Protein AF-A0A834Z0Z0-F1 (afdb_monomer_lite)

Sequence (94 aa):
MMDDNYKTLYFPFEPVEGKDNTGPFEFETSRSMDLNADFTYIRSMSSYQTTREKGVELLREDVVKDFEDAWGEDGNSQKVVRFPTYLRIGKVGN

Secondary structure (DSSP, 8-state):
-TTTTTTT-----BPPTT-SS--PEEEEEEEEE-HHHHHHHHHHSHHHHHHHHTT--SS-HHHHHHHHHHHHTTS-S-EEEEEEEEE---BPP-

Organism: Tetracentron sinense (NCBI:txid13715)

pLDDT: mean 94.41, std 6.44, range [58.0, 98.0]

Radius of gyration: 18.64 Å; chains: 1; bounding box: 44×24×54 Å

Foldseek 3Di:
DVVVLCPPPDDPFAADPPDPFQDQDKDKDKDKDFPVRVVVVVCPDPVQVVCVVVVDHPCDPVNVVVSVCVCCVVVDRIDIGMDIHTGGDHHHDD

Structure (mmCIF, N/CA/C/O backbone):
data_AF-A0A834Z0Z0-F1
#
_entry.id   AF-A0A834Z0Z0-F1
#
loop_
_atom_site.group_PDB
_atom_site.id
_atom_site.type_symbol
_atom_site.label_atom_id
_atom_site.label_alt_id
_atom_site.label_comp_id
_atom_site.label_asym_id
_atom_site.label_entity_id
_atom_site.label_seq_id
_atom_site.pdbx_PDB_ins_code
_atom_site.Cartn_x
_atom_site.Cartn_y
_atom_site.Cartn_z
_atom_site.occupancy
_atom_site.B_iso_or_equiv
_atom_site.auth_seq_id
_atom_site.auth_comp_id
_atom_site.auth_asym_id
_atom_site.auth_atom_id
_atom_site.pdbx_PDB_model_num
ATOM 1 N N . MET A 1 1 ? -2.367 -9.930 -10.077 1.00 58.00 1 MET A N 1
ATOM 2 C CA . MET A 1 1 ? -1.524 -9.082 -10.967 1.00 58.00 1 MET A CA 1
ATOM 3 C C . MET A 1 1 ? -0.864 -7.950 -10.184 1.00 58.00 1 MET A C 1
ATOM 5 O O . MET A 1 1 ? 0.356 -7.861 -10.237 1.00 58.00 1 MET A O 1
ATOM 9 N N . MET A 1 2 ? -1.625 -7.143 -9.427 1.00 64.00 2 MET A N 1
ATOM 10 C CA . MET A 1 2 ? -1.047 -6.245 -8.409 1.00 64.00 2 MET A CA 1
ATOM 11 C C . MET A 1 2 ? -0.602 -7.002 -7.153 1.00 64.00 2 MET A C 1
ATOM 13 O O . MET A 1 2 ? 0.465 -6.710 -6.637 1.00 64.00 2 MET A O 1
ATOM 17 N N . ASP A 1 3 ? -1.355 -8.023 -6.732 1.00 78.31 3 ASP A N 1
ATOM 18 C CA . ASP A 1 3 ? -1.088 -8.754 -5.476 1.00 78.31 3 ASP A CA 1
ATOM 19 C C . ASP A 1 3 ? 0.250 -9.510 -5.482 1.00 78.31 3 ASP A C 1
ATOM 21 O O . ASP A 1 3 ? 0.903 -9.654 -4.454 1.00 78.31 3 ASP A O 1
ATOM 25 N N . ASP A 1 4 ? 0.702 -9.925 -6.669 1.00 89.00 4 ASP A N 1
ATOM 26 C CA . ASP A 1 4 ? 2.006 -10.565 -6.867 1.00 89.00 4 ASP A CA 1
ATOM 27 C C . ASP A 1 4 ? 3.116 -9.550 -7.178 1.00 89.00 4 ASP A C 1
ATOM 29 O O . ASP A 1 4 ? 4.204 -9.938 -7.608 1.00 89.00 4 ASP A O 1
ATOM 33 N N . ASN A 1 5 ? 2.860 -8.246 -7.032 1.00 91.62 5 ASN A N 1
ATOM 34 C CA . ASN A 1 5 ? 3.836 -7.182 -7.269 1.00 91.62 5 ASN A CA 1
ATOM 35 C C . ASN A 1 5 ? 4.476 -7.248 -8.670 1.00 91.62 5 ASN A C 1
ATOM 37 O O . ASN A 1 5 ? 5.677 -7.037 -8.828 1.00 91.62 5 ASN A O 1
ATOM 41 N N . TYR A 1 6 ? 3.684 -7.595 -9.694 1.00 93.62 6 TYR A N 1
ATOM 42 C CA . TYR A 1 6 ? 4.114 -7.806 -11.088 1.00 93.62 6 TYR A CA 1
ATOM 43 C C . TYR A 1 6 ? 5.114 -8.952 -11.334 1.00 93.62 6 TYR A C 1
ATOM 45 O O . TYR A 1 6 ? 5.597 -9.094 -12.462 1.00 93.62 6 TYR A O 1
ATOM 53 N N . LYS A 1 7 ? 5.405 -9.799 -10.336 1.00 91.44 7 LYS A N 1
ATOM 54 C CA . LYS A 1 7 ? 6.373 -10.911 -10.453 1.00 91.44 7 LYS A CA 1
ATOM 55 C C . LYS A 1 7 ? 5.977 -11.940 -11.513 1.00 91.44 7 LYS A C 1
ATOM 57 O O . LYS A 1 7 ? 6.838 -12.493 -12.187 1.00 91.44 7 LYS A O 1
ATOM 62 N N . THR A 1 8 ? 4.679 -12.183 -11.666 1.00 92.31 8 THR A N 1
ATOM 63 C CA . THR A 1 8 ? 4.115 -13.198 -12.571 1.00 92.31 8 THR A CA 1
ATOM 64 C C . THR A 1 8 ? 3.697 -12.635 -13.934 1.00 92.31 8 THR A C 1
ATOM 66 O O . THR A 1 8 ? 3.248 -13.381 -14.800 1.00 92.31 8 THR A O 1
ATOM 69 N N . LEU A 1 9 ? 3.848 -11.324 -14.156 1.00 91.88 9 LEU A N 1
ATOM 70 C CA . LEU A 1 9 ? 3.463 -10.677 -15.409 1.00 91.88 9 LEU A CA 1
ATOM 71 C C . LEU A 1 9 ? 4.404 -11.110 -16.548 1.00 91.88 9 LEU A C 1
ATOM 73 O O . LEU A 1 9 ? 5.624 -11.014 -16.417 1.00 91.88 9 LEU A O 1
ATOM 77 N N . TYR A 1 10 ? 3.874 -11.528 -17.698 1.00 93.06 10 TYR A N 1
ATOM 78 C CA . TYR A 1 10 ? 4.701 -11.653 -18.902 1.00 93.06 10 TYR A CA 1
ATOM 79 C C . TYR A 1 10 ? 5.070 -10.256 -19.417 1.00 93.06 10 TYR A C 1
ATOM 81 O O . TYR A 1 10 ? 4.196 -9.410 -19.594 1.00 93.06 10 TYR A O 1
ATOM 89 N N . PHE A 1 11 ? 6.361 -9.997 -19.625 1.00 94.38 11 PHE A N 1
ATOM 90 C CA . PHE A 1 11 ? 6.865 -8.652 -19.912 1.00 94.38 11 PHE A CA 1
ATOM 91 C C . PHE A 1 11 ? 8.009 -8.720 -20.932 1.00 94.38 11 PHE A C 1
ATOM 93 O O . PHE A 1 11 ? 9.169 -8.887 -20.548 1.00 94.38 11 PHE A O 1
ATOM 100 N N . PRO A 1 12 ? 7.682 -8.651 -22.234 1.00 95.06 12 PRO A N 1
ATOM 101 C CA . PRO A 1 12 ? 8.614 -8.896 -23.334 1.00 95.06 12 PRO A CA 1
ATOM 102 C C . PRO A 1 12 ? 9.413 -7.637 -23.701 1.00 95.06 12 PRO A C 1
ATOM 104 O O . PRO A 1 12 ? 9.473 -7.242 -24.860 1.00 95.06 12 PRO A O 1
ATOM 107 N N . PHE A 1 13 ? 9.995 -6.980 -22.702 1.00 96.44 13 PHE A N 1
ATOM 108 C CA . PHE A 1 13 ? 10.821 -5.790 -22.887 1.00 96.44 13 PHE A CA 1
ATOM 109 C C . PHE A 1 13 ? 12.246 -6.073 -22.425 1.00 96.44 13 PHE A C 1
ATOM 111 O O . PHE A 1 13 ? 12.467 -6.887 -21.525 1.00 96.44 13 PHE A O 1
ATOM 118 N N . GLU A 1 14 ? 13.211 -5.388 -23.026 1.00 96.75 14 GLU A N 1
ATOM 119 C CA . GLU A 1 14 ? 14.610 -5.492 -22.617 1.00 96.75 14 GLU A CA 1
ATOM 120 C C . GLU A 1 14 ? 14.863 -4.681 -21.334 1.00 96.75 14 GLU A C 1
ATOM 122 O O . GLU A 1 14 ? 14.162 -3.690 -21.086 1.00 96.75 14 GLU A O 1
ATOM 127 N N . PRO A 1 15 ? 15.873 -5.044 -20.519 1.00 96.62 15 PRO A N 1
ATOM 128 C CA . PRO A 1 15 ? 16.309 -4.214 -19.400 1.00 96.62 15 PRO A CA 1
ATOM 129 C C . PRO A 1 15 ? 16.644 -2.778 -19.833 1.00 96.62 15 PRO A C 1
ATOM 131 O O . PRO A 1 15 ? 17.166 -2.539 -20.926 1.00 96.62 15 PRO A O 1
ATOM 134 N N . VAL A 1 16 ? 16.337 -1.813 -18.963 1.00 96.06 16 VAL A N 1
ATOM 135 C CA . VAL A 1 16 ? 16.761 -0.415 -19.139 1.00 96.06 16 VAL A CA 1
ATOM 136 C C . VAL A 1 16 ? 18.268 -0.269 -18.900 1.00 96.06 16 VAL A C 1
ATOM 138 O O . VAL A 1 16 ? 18.887 -1.121 -18.263 1.00 96.06 16 VAL A O 1
ATOM 141 N N . GLU A 1 17 ? 18.867 0.819 -19.388 1.00 95.25 17 GLU A N 1
ATOM 142 C CA . GLU A 1 17 ? 20.298 1.083 -19.202 1.00 95.25 17 GLU A CA 1
ATOM 143 C C . GLU A 1 17 ? 20.701 1.047 -17.717 1.00 95.25 17 GLU A C 1
ATOM 145 O O . GLU A 1 17 ? 20.029 1.612 -16.852 1.00 95.25 17 GLU A O 1
ATOM 150 N N . GLY A 1 18 ? 21.803 0.354 -17.417 1.00 94.38 18 GLY A N 1
ATOM 151 C CA . GLY A 1 18 ? 22.307 0.192 -16.049 1.00 94.38 18 GLY A CA 1
ATOM 152 C C . GLY A 1 18 ? 21.558 -0.840 -15.197 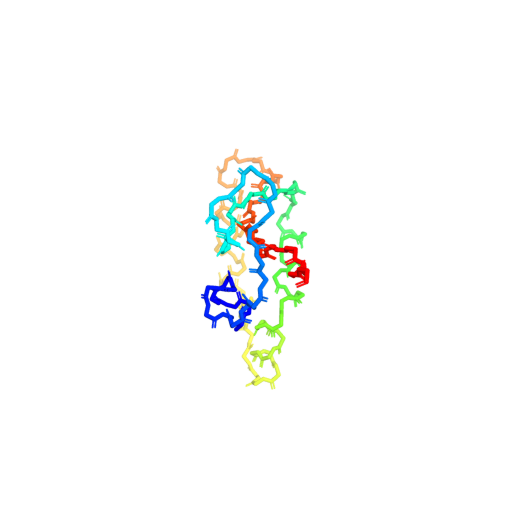1.00 94.38 18 GLY A C 1
ATOM 153 O O . GLY A 1 18 ? 21.777 -0.886 -13.984 1.00 94.38 18 GLY A O 1
ATOM 154 N N . LYS A 1 19 ? 20.677 -1.657 -15.791 1.00 95.88 19 LYS A N 1
ATOM 155 C CA . LYS A 1 19 ? 19.992 -2.770 -15.119 1.00 95.88 19 LYS A CA 1
ATOM 156 C C . LYS A 1 19 ? 20.152 -4.077 -15.889 1.00 95.88 19 LYS A C 1
ATOM 158 O O . LYS A 1 19 ? 20.084 -4.098 -17.111 1.00 95.88 19 LYS A O 1
ATOM 163 N N . ASP A 1 20 ? 20.261 -5.174 -15.144 1.00 95.19 20 ASP A N 1
ATOM 164 C CA . ASP A 1 20 ? 20.424 -6.522 -15.708 1.00 95.19 20 ASP A CA 1
ATOM 165 C C . ASP A 1 20 ? 19.086 -7.258 -15.914 1.00 95.19 20 ASP A C 1
ATOM 167 O O . ASP A 1 20 ? 19.033 -8.324 -16.520 1.00 95.19 20 ASP A O 1
ATOM 171 N N . ASN A 1 21 ? 17.983 -6.716 -15.387 1.00 95.44 21 ASN A N 1
ATOM 172 C CA . ASN A 1 21 ? 16.638 -7.284 -15.495 1.00 95.44 21 ASN A CA 1
ATOM 173 C C . ASN A 1 21 ? 15.571 -6.176 -15.580 1.00 95.44 21 ASN A C 1
ATOM 175 O O . ASN A 1 21 ? 15.880 -4.989 -15.496 1.00 95.44 21 ASN A O 1
ATOM 179 N N . THR A 1 22 ? 14.307 -6.563 -15.757 1.00 96.81 22 THR A N 1
ATOM 180 C CA . THR A 1 22 ? 13.160 -5.639 -15.855 1.00 96.81 22 THR A CA 1
ATOM 181 C C . THR A 1 22 ? 12.383 -5.485 -14.544 1.00 96.81 22 THR A C 1
ATOM 183 O O . THR A 1 22 ? 11.241 -5.019 -14.534 1.00 96.81 22 THR A O 1
ATOM 186 N N . GLY A 1 23 ? 12.981 -5.895 -13.426 1.00 95.06 23 GLY A N 1
ATOM 187 C CA . GLY A 1 23 ? 12.321 -5.951 -12.131 1.00 95.06 23 GLY A CA 1
ATOM 188 C C . GLY A 1 23 ? 11.367 -7.150 -11.984 1.00 95.06 23 GLY A C 1
ATOM 189 O O . GLY A 1 23 ? 11.487 -8.137 -12.717 1.00 95.06 23 GLY A O 1
ATOM 190 N N . PRO A 1 24 ? 10.399 -7.076 -11.052 1.00 95.75 24 PRO A N 1
ATOM 191 C CA . PRO A 1 24 ? 10.001 -5.874 -10.320 1.00 95.75 24 PRO A CA 1
ATOM 192 C C . PRO A 1 24 ? 11.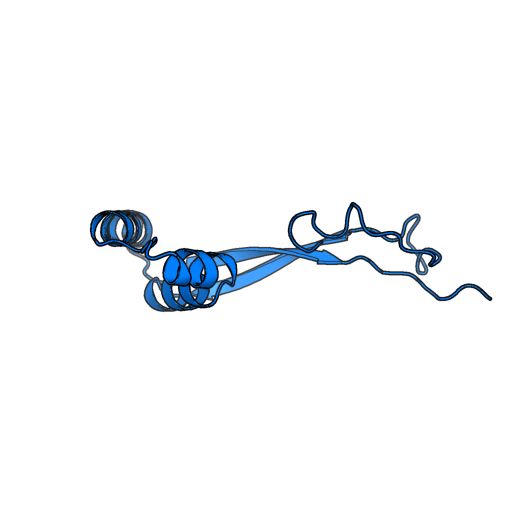079 -5.377 -9.347 1.00 95.75 24 PRO A C 1
ATOM 194 O O . PRO A 1 24 ? 11.623 -6.145 -8.560 1.00 95.75 24 PRO A O 1
ATOM 197 N N . PHE A 1 25 ? 11.377 -4.083 -9.408 1.00 95.62 25 PHE A N 1
ATOM 198 C CA . PHE A 1 25 ? 12.246 -3.390 -8.462 1.00 95.62 25 PHE A CA 1
ATOM 199 C C . PHE A 1 25 ? 11.419 -2.873 -7.292 1.00 95.62 25 PHE A C 1
ATOM 201 O O . PHE A 1 25 ? 10.360 -2.283 -7.508 1.00 95.62 25 PHE A O 1
ATOM 208 N N . GLU A 1 26 ? 11.903 -3.090 -6.075 1.00 95.56 26 GLU A N 1
ATOM 209 C CA . GLU A 1 26 ? 11.243 -2.650 -4.850 1.00 95.56 26 GLU A CA 1
ATOM 210 C C . GLU A 1 26 ? 11.733 -1.264 -4.426 1.00 95.56 26 GLU A C 1
ATOM 212 O O . GLU A 1 26 ? 12.930 -0.975 -4.413 1.00 95.56 26 GLU A O 1
ATOM 217 N N . PHE A 1 27 ? 10.775 -0.418 -4.074 1.00 96.00 27 PHE A N 1
ATOM 218 C CA . PHE A 1 27 ? 10.948 0.915 -3.524 1.00 96.00 27 PHE A CA 1
ATOM 219 C C . PHE A 1 27 ? 10.037 1.073 -2.311 1.00 96.00 27 PHE A C 1
ATOM 221 O O . PHE A 1 27 ? 9.131 0.274 -2.079 1.00 96.00 27 PHE A O 1
ATOM 228 N N . GLU A 1 28 ? 10.223 2.162 -1.581 1.00 96.81 28 GLU A N 1
ATOM 229 C CA . GLU A 1 28 ? 9.320 2.563 -0.515 1.00 96.81 28 GLU A CA 1
ATOM 230 C C . GLU A 1 28 ? 8.785 3.962 -0.810 1.00 96.81 28 GLU A C 1
ATOM 232 O O . GLU A 1 28 ? 9.544 4.883 -1.118 1.00 96.81 28 GLU A O 1
ATOM 237 N N . THR A 1 29 ? 7.471 4.130 -0.696 1.00 96.81 29 THR A N 1
ATOM 238 C CA . THR A 1 29 ? 6.861 5.450 -0.532 1.00 96.81 29 THR A CA 1
ATOM 239 C C . THR A 1 29 ? 6.301 5.558 0.876 1.00 96.81 29 THR A C 1
ATOM 241 O O . THR A 1 29 ? 5.922 4.559 1.480 1.00 96.81 29 THR A O 1
ATOM 244 N N . SER A 1 30 ? 6.258 6.761 1.434 1.00 97.25 30 SER A N 1
ATOM 245 C CA . SER A 1 30 ? 5.714 6.969 2.770 1.00 97.25 30 SER A CA 1
ATOM 246 C C . SER A 1 30 ? 4.892 8.242 2.849 1.00 97.25 30 SER A C 1
ATOM 248 O O . SER A 1 30 ? 5.038 9.155 2.032 1.00 97.25 30 SER A O 1
ATOM 250 N N . ARG A 1 31 ? 3.978 8.278 3.818 1.00 96.88 31 ARG A N 1
ATOM 251 C CA . ARG A 1 31 ? 3.118 9.429 4.102 1.00 96.88 31 ARG A CA 1
ATOM 252 C C . ARG A 1 31 ? 2.980 9.610 5.607 1.00 96.88 31 ARG A C 1
ATOM 254 O O . ARG A 1 31 ? 2.859 8.628 6.331 1.00 96.88 31 ARG A O 1
ATOM 261 N N . SER A 1 32 ? 2.965 10.862 6.059 1.00 97.50 32 SER A N 1
ATOM 262 C CA . S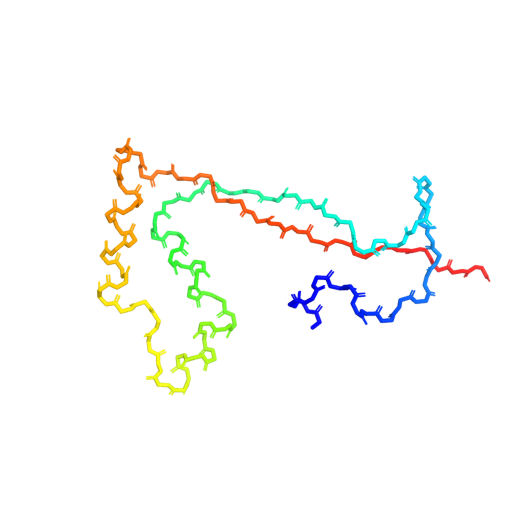ER A 1 32 ? 2.513 11.189 7.415 1.00 97.50 32 SER A CA 1
ATOM 263 C C . SER A 1 32 ? 0.990 11.143 7.442 1.00 97.50 32 SER A C 1
ATOM 265 O O . SER A 1 32 ? 0.352 11.792 6.610 1.00 97.50 32 SER A O 1
ATOM 267 N N . MET A 1 33 ? 0.421 10.370 8.358 1.00 98.00 33 MET A N 1
ATOM 268 C CA . MET A 1 33 ? -1.022 10.208 8.520 1.00 98.00 33 MET A CA 1
ATOM 269 C C . MET A 1 33 ? -1.394 10.271 10.001 1.00 98.00 33 MET A C 1
ATOM 271 O O . MET A 1 33 ? -0.631 9.810 10.849 1.00 98.00 33 MET A O 1
ATOM 275 N N . ASP A 1 34 ? -2.576 10.808 10.307 1.00 97.62 34 ASP A N 1
ATOM 276 C CA . ASP A 1 34 ? -3.281 10.433 11.534 1.00 97.62 34 ASP A CA 1
ATOM 277 C C . ASP A 1 34 ? -4.106 9.159 11.310 1.00 97.62 34 ASP A C 1
ATOM 279 O O . ASP A 1 34 ? -4.257 8.680 10.183 1.00 97.62 34 ASP A O 1
ATOM 283 N N . LEU A 1 35 ? -4.657 8.618 12.397 1.00 97.31 35 LEU A N 1
ATOM 284 C CA . LEU A 1 35 ? -5.445 7.390 12.354 1.00 97.31 35 LEU A CA 1
ATOM 285 C C . LEU A 1 35 ? -6.690 7.516 11.461 1.00 97.31 35 LEU A C 1
ATOM 287 O O . LEU A 1 35 ? -7.086 6.567 10.789 1.00 97.31 35 LEU A O 1
ATOM 291 N N . ASN A 1 36 ? -7.309 8.697 11.403 1.00 97.12 36 ASN A N 1
ATOM 292 C CA . ASN A 1 36 ? -8.484 8.901 10.563 1.00 97.12 36 ASN A CA 1
ATOM 293 C C . ASN A 1 36 ? -8.125 8.896 9.066 1.00 97.12 36 ASN A C 1
ATOM 295 O O . ASN A 1 36 ? -8.862 8.339 8.245 1.00 97.12 36 ASN A O 1
ATOM 299 N N . ALA A 1 37 ? -6.988 9.486 8.698 1.00 98.00 37 ALA A N 1
ATOM 300 C CA . ALA A 1 37 ? -6.442 9.421 7.351 1.00 98.00 37 ALA A CA 1
ATOM 301 C C . ALA A 1 37 ? -6.076 7.979 6.967 1.00 98.00 37 ALA A C 1
ATOM 303 O O . ALA A 1 37 ? -6.385 7.562 5.849 1.00 98.00 37 ALA A O 1
ATOM 304 N N . ASP A 1 38 ? -5.514 7.200 7.896 1.00 97.06 38 ASP A N 1
ATOM 305 C CA . ASP A 1 38 ? -5.213 5.781 7.678 1.00 97.06 38 ASP A CA 1
ATOM 306 C C . ASP A 1 38 ? -6.491 4.951 7.463 1.00 97.06 38 ASP A C 1
ATOM 308 O O . ASP A 1 38 ? -6.626 4.259 6.453 1.00 97.06 38 ASP A O 1
ATOM 312 N N . PHE A 1 39 ? -7.521 5.123 8.300 1.00 97.94 39 PHE A N 1
ATOM 313 C CA . PHE A 1 39 ? -8.815 4.473 8.067 1.00 97.94 39 PHE A CA 1
ATOM 314 C C . PHE A 1 39 ? -9.480 4.915 6.762 1.00 97.94 39 PHE A C 1
ATOM 316 O O . PHE A 1 39 ? -10.132 4.113 6.092 1.00 97.94 39 PHE A O 1
ATOM 323 N N . THR A 1 40 ? -9.336 6.182 6.376 1.00 98.00 40 THR A N 1
ATOM 324 C CA . THR A 1 40 ? -9.827 6.670 5.081 1.00 98.00 40 THR A CA 1
ATOM 325 C C . THR A 1 40 ? -9.120 5.950 3.933 1.00 98.00 40 THR A C 1
ATOM 327 O O . THR A 1 40 ? -9.777 5.509 2.986 1.00 98.00 40 THR A O 1
ATOM 330 N N . TYR A 1 41 ? -7.804 5.760 4.040 1.00 96.56 41 TYR A N 1
ATOM 331 C CA . TYR A 1 41 ? -7.032 4.979 3.082 1.00 96.56 41 TYR A CA 1
ATOM 332 C C . TYR A 1 41 ? -7.483 3.511 3.045 1.00 96.56 41 TYR A C 1
ATOM 334 O O . TYR A 1 41 ? -7.794 3.011 1.962 1.00 96.56 41 TYR A O 1
ATOM 342 N N . ILE A 1 42 ? -7.633 2.847 4.198 1.00 96.44 42 ILE A N 1
ATOM 343 C CA . ILE A 1 42 ? -8.105 1.454 4.286 1.00 96.44 42 ILE A CA 1
ATOM 344 C C . ILE A 1 42 ? -9.468 1.288 3.612 1.00 96.44 42 ILE A C 1
ATOM 346 O O . ILE A 1 42 ? -9.659 0.375 2.807 1.00 96.44 42 ILE A O 1
ATOM 350 N N . ARG A 1 43 ? -10.407 2.205 3.874 1.00 97.12 43 ARG A N 1
ATOM 351 C CA . ARG A 1 43 ? -11.735 2.180 3.249 1.00 97.12 43 ARG A CA 1
ATOM 352 C C . ARG A 1 43 ? -11.670 2.372 1.739 1.00 97.12 43 ARG A C 1
ATOM 354 O O . ARG A 1 43 ? -12.527 1.850 1.039 1.00 97.12 43 ARG A O 1
ATOM 361 N N . SER A 1 44 ? -10.677 3.084 1.212 1.00 96.00 44 SER A N 1
ATOM 362 C CA . SER A 1 44 ? -10.520 3.259 -0.237 1.00 96.00 44 SER A CA 1
ATOM 363 C C . SER A 1 44 ? -10.010 2.005 -0.964 1.00 96.00 44 SER A C 1
ATOM 365 O O . SER A 1 44 ? -10.100 1.939 -2.190 1.00 96.00 44 SER A O 1
ATOM 367 N N . MET A 1 45 ? -9.498 1.000 -0.240 1.00 94.19 45 MET A N 1
ATOM 368 C CA . MET A 1 45 ? -8.966 -0.222 -0.845 1.00 94.19 45 MET A CA 1
ATOM 369 C C . MET A 1 45 ? -10.071 -1.059 -1.501 1.00 94.19 45 MET A C 1
ATOM 371 O O . MET A 1 45 ? -11.130 -1.307 -0.918 1.00 94.19 45 MET A O 1
ATOM 375 N N . SER A 1 46 ? -9.796 -1.576 -2.700 1.00 93.94 46 SER A N 1
ATOM 376 C CA . SER A 1 46 ? -10.739 -2.421 -3.448 1.00 93.94 46 SER A CA 1
ATOM 377 C C . SER A 1 46 ? -11.133 -3.691 -2.686 1.00 93.94 46 SER A C 1
ATOM 379 O O . SER A 1 46 ? -12.287 -4.115 -2.755 1.00 93.94 46 SER A O 1
ATOM 381 N N . SER A 1 47 ? -10.209 -4.278 -1.918 1.00 91.56 47 SER A N 1
ATOM 382 C CA . SER A 1 47 ? -10.460 -5.446 -1.065 1.00 91.56 47 SER A CA 1
ATOM 383 C C . SER A 1 47 ? -11.465 -5.147 0.049 1.00 91.56 47 SER A C 1
ATOM 385 O O . SER A 1 47 ? -12.374 -5.947 0.288 1.00 91.56 47 SER A O 1
ATOM 387 N N . TYR A 1 48 ? -11.351 -3.977 0.685 1.00 96.31 48 TYR A N 1
ATOM 388 C CA . TYR A 1 48 ? -12.294 -3.513 1.698 1.00 96.31 48 TYR A CA 1
ATOM 389 C C . TYR A 1 48 ? -13.687 -3.318 1.089 1.00 96.31 48 TYR A C 1
ATOM 391 O O . TYR A 1 48 ? -14.660 -3.876 1.595 1.00 96.31 48 TYR A O 1
ATOM 399 N N . GLN A 1 49 ? -13.778 -2.615 -0.046 1.00 96.56 49 GLN A N 1
ATOM 400 C CA . GLN A 1 49 ? -15.050 -2.379 -0.741 1.00 96.56 49 GLN A CA 1
ATOM 401 C C . GLN A 1 49 ? -15.719 -3.686 -1.196 1.00 96.56 49 GLN A C 1
ATOM 403 O O . GLN A 1 49 ? -16.889 -3.911 -0.904 1.00 96.56 49 GLN A O 1
ATOM 408 N N . THR A 1 50 ? -14.962 -4.611 -1.794 1.00 96.50 50 THR A N 1
ATOM 409 C CA . THR A 1 50 ? -15.481 -5.925 -2.228 1.00 96.50 50 THR A CA 1
ATOM 410 C C . THR A 1 50 ? -16.002 -6.756 -1.049 1.00 96.50 50 THR A C 1
ATOM 412 O O . THR A 1 50 ? -16.982 -7.492 -1.165 1.00 96.50 50 THR A O 1
ATOM 415 N N . THR A 1 51 ? -15.340 -6.673 0.106 1.00 96.12 51 THR A N 1
ATOM 416 C CA . THR A 1 51 ? -15.749 -7.394 1.321 1.00 96.12 51 THR A CA 1
ATOM 417 C C . THR A 1 51 ? -17.017 -6.786 1.924 1.00 96.12 51 THR A C 1
ATOM 419 O O . THR A 1 51 ? -17.947 -7.513 2.282 1.00 96.12 51 THR A O 1
ATOM 422 N N . ARG A 1 52 ? -17.105 -5.452 1.926 1.00 96.44 52 ARG A N 1
ATOM 423 C CA . ARG A 1 52 ? -18.299 -4.692 2.314 1.00 96.44 52 ARG A CA 1
ATOM 424 C C . ARG A 1 52 ? -19.506 -5.009 1.435 1.00 96.44 52 ARG A C 1
ATOM 426 O O . ARG A 1 52 ? -20.589 -5.227 1.970 1.00 96.44 52 ARG A O 1
ATOM 433 N N . GLU A 1 53 ? -19.331 -5.104 0.117 1.00 97.25 53 GLU A N 1
ATOM 434 C CA . GLU A 1 53 ? -20.387 -5.511 -0.827 1.00 97.25 53 GLU A CA 1
ATOM 435 C C . GLU A 1 53 ? -20.934 -6.916 -0.531 1.00 97.25 53 GLU A C 1
ATOM 437 O O . GLU A 1 53 ? -22.110 -7.191 -0.758 1.00 97.25 53 GLU A O 1
ATOM 442 N N . LYS A 1 54 ? -20.106 -7.795 0.046 1.00 97.50 54 LYS A N 1
ATOM 443 C CA . LYS A 1 54 ? -20.503 -9.132 0.519 1.00 97.50 54 LYS A CA 1
ATOM 444 C C . LYS A 1 54 ? -21.114 -9.131 1.926 1.00 97.50 54 LYS A C 1
ATOM 446 O O . LYS A 1 54 ? -21.334 -10.198 2.493 1.00 97.50 54 LYS A O 1
ATOM 451 N N . GLY A 1 55 ? -21.395 -7.957 2.491 1.00 97.06 55 GLY A N 1
ATOM 452 C CA . GLY A 1 55 ? -22.036 -7.799 3.796 1.00 97.06 55 GLY A CA 1
ATOM 453 C C . GLY A 1 55 ? -21.090 -7.924 4.991 1.00 97.06 55 GLY A C 1
ATOM 454 O O . GLY A 1 55 ? -21.563 -8.069 6.116 1.00 97.06 55 GLY A O 1
ATOM 455 N N . VAL A 1 56 ? -19.772 -7.870 4.779 1.00 97.62 56 VAL A N 1
ATOM 456 C CA . VAL A 1 56 ? -18.779 -7.970 5.855 1.00 97.62 56 VAL A CA 1
ATOM 457 C C . VAL A 1 56 ? -18.137 -6.603 6.101 1.00 97.62 56 VAL A C 1
ATOM 459 O O . VAL A 1 56 ? -17.457 -6.053 5.238 1.00 97.62 56 VAL A O 1
ATOM 462 N N . GLU A 1 57 ? -18.340 -6.051 7.299 1.00 96.69 57 GL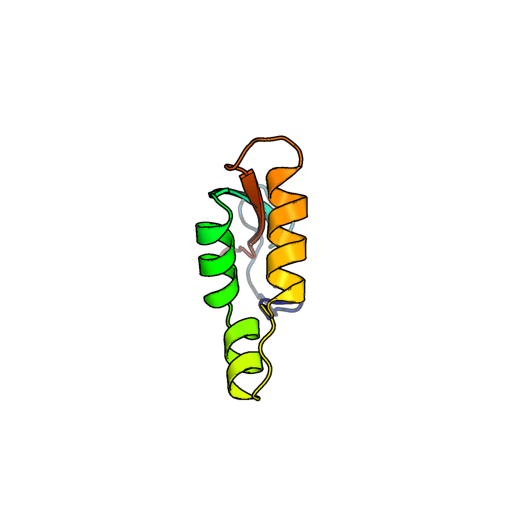U A N 1
ATOM 463 C CA . GLU A 1 57 ? -17.597 -4.886 7.793 1.00 96.69 57 GLU A CA 1
ATOM 464 C C . GLU A 1 57 ? -16.268 -5.348 8.405 1.00 96.69 57 GLU A C 1
ATOM 466 O O . GLU A 1 57 ? -16.274 -6.160 9.329 1.00 96.69 57 GLU A O 1
ATOM 471 N N . LEU A 1 58 ? -15.141 -4.846 7.888 1.00 96.50 58 LEU A N 1
ATOM 472 C CA . LEU A 1 58 ? -13.797 -5.185 8.378 1.00 96.50 58 LEU A CA 1
ATOM 473 C C . LEU A 1 58 ? -13.328 -4.244 9.498 1.00 96.50 58 LEU A C 1
ATOM 475 O O . LEU A 1 58 ? -12.645 -4.688 10.414 1.00 96.50 58 LEU A O 1
ATOM 479 N N . LEU A 1 59 ? -13.713 -2.965 9.453 1.00 96.88 59 LEU A N 1
ATOM 480 C CA . LEU A 1 59 ? -13.443 -1.970 10.494 1.00 96.88 59 LEU A CA 1
ATOM 481 C C . LEU A 1 59 ? -14.616 -1.937 11.480 1.00 96.88 59 LEU A C 1
ATOM 483 O O . LEU A 1 59 ? -15.333 -0.944 11.605 1.00 96.88 59 LEU A O 1
ATOM 487 N N . ARG A 1 60 ? -14.841 -3.075 12.138 1.00 97.12 60 ARG A N 1
ATOM 488 C CA . ARG A 1 60 ? -15.807 -3.202 13.233 1.00 97.12 60 ARG A CA 1
ATOM 489 C C . ARG A 1 60 ? -15.319 -2.439 14.464 1.00 97.12 60 ARG A C 1
ATOM 491 O O . ARG A 1 60 ? -14.142 -2.116 14.565 1.00 97.12 60 ARG A O 1
ATOM 498 N N . GLU A 1 61 ? -16.218 -2.199 15.412 1.00 97.81 61 GLU A N 1
ATOM 499 C CA . GLU A 1 61 ? -15.919 -1.454 16.642 1.00 97.81 61 GLU A CA 1
ATOM 500 C C . GLU A 1 61 ? -14.733 -2.037 17.429 1.00 97.81 61 GLU A C 1
ATOM 502 O O . GLU A 1 61 ? -13.868 -1.282 17.863 1.00 97.81 61 GLU A O 1
ATOM 507 N N . ASP A 1 62 ? -14.648 -3.367 17.546 1.00 97.94 62 ASP A N 1
ATOM 508 C CA . ASP A 1 62 ? -13.533 -4.057 18.206 1.00 97.94 62 ASP A CA 1
ATOM 509 C C . ASP A 1 62 ? -12.196 -3.776 17.508 1.00 97.94 62 ASP A C 1
ATOM 511 O O . ASP A 1 62 ? -11.231 -3.372 18.147 1.00 97.94 62 ASP A O 1
ATOM 515 N N . VAL A 1 63 ? -12.171 -3.896 16.180 1.00 97.56 63 VAL A N 1
ATOM 516 C CA . VAL A 1 63 ? -10.966 -3.654 15.375 1.00 97.56 63 VAL A CA 1
ATOM 517 C C . VAL A 1 63 ? -10.557 -2.183 15.424 1.00 97.56 63 VAL A C 1
ATOM 519 O O . VAL A 1 63 ? -9.377 -1.878 15.556 1.00 97.56 63 VAL A O 1
ATOM 522 N N . VAL A 1 64 ? -11.514 -1.257 15.323 1.00 97.94 64 VAL A N 1
ATOM 523 C CA . VAL A 1 64 ? -11.234 0.186 15.392 1.00 97.94 64 VAL A CA 1
ATOM 524 C C . VAL A 1 64 ? -10.608 0.548 16.733 1.00 97.94 64 VAL A C 1
ATOM 526 O O . VAL A 1 64 ? -9.622 1.281 16.751 1.00 97.94 64 VAL A O 1
ATOM 529 N N . LYS A 1 65 ? -11.124 -0.006 17.831 1.00 97.75 65 LYS A N 1
ATOM 530 C CA . LYS A 1 65 ? -10.568 0.217 19.164 1.00 97.75 65 LYS A CA 1
ATOM 531 C C . LYS A 1 65 ? -9.138 -0.316 19.290 1.00 97.75 65 LYS A C 1
ATOM 533 O O . LYS A 1 65 ? -8.275 0.399 19.788 1.00 97.75 65 LYS A O 1
ATOM 538 N N . ASP A 1 66 ? -8.868 -1.518 18.780 1.00 97.81 66 ASP A N 1
ATOM 539 C CA . ASP A 1 66 ? -7.511 -2.082 18.777 1.00 97.81 66 ASP A CA 1
ATOM 540 C C . ASP A 1 66 ? -6.527 -1.186 17.998 1.00 97.81 66 ASP A C 1
ATOM 542 O O . ASP A 1 66 ? -5.380 -0.996 18.407 1.00 97.81 66 ASP A O 1
ATOM 546 N N . PHE A 1 67 ? -6.980 -0.589 16.890 1.00 97.31 67 PHE A N 1
ATOM 547 C CA . PHE A 1 67 ? -6.206 0.403 16.143 1.00 97.31 67 PHE A CA 1
ATOM 548 C C . PHE A 1 67 ? -5.972 1.687 16.949 1.00 97.31 67 PHE A C 1
ATOM 550 O O . PHE A 1 67 ? -4.854 2.191 16.944 1.00 97.31 67 PHE A O 1
ATOM 557 N N . GLU A 1 68 ? -6.987 2.228 17.628 1.00 96.75 68 GLU A N 1
ATOM 558 C CA . GLU A 1 68 ? -6.857 3.429 18.468 1.00 96.75 68 GLU A CA 1
ATOM 559 C C . GLU A 1 68 ? -5.838 3.230 19.597 1.00 96.75 68 GLU A C 1
ATOM 561 O O . GLU A 1 68 ? -4.950 4.071 19.775 1.00 96.75 68 GLU A O 1
ATOM 566 N N . ASP A 1 69 ? -5.920 2.094 20.295 1.00 96.19 69 ASP A N 1
ATOM 567 C CA . ASP A 1 69 ? -5.020 1.737 21.392 1.00 96.19 69 ASP A CA 1
ATOM 568 C C . ASP A 1 69 ? -3.568 1.605 20.892 1.00 96.19 69 ASP A C 1
ATOM 570 O O . ASP A 1 69 ? -2.653 2.211 21.456 1.00 96.19 69 ASP A O 1
ATOM 574 N N . ALA A 1 70 ? -3.348 0.884 19.785 1.00 96.25 70 ALA A N 1
ATOM 575 C CA . ALA A 1 70 ? -2.014 0.692 19.210 1.00 96.25 70 ALA A CA 1
ATOM 576 C C . ALA A 1 70 ? -1.439 1.971 18.574 1.00 96.25 70 ALA A C 1
ATOM 578 O O . ALA A 1 70 ? -0.239 2.240 18.658 1.00 96.25 70 ALA A O 1
ATOM 579 N N . TRP A 1 71 ? -2.274 2.788 17.929 1.00 96.44 71 TRP A N 1
ATOM 580 C CA . TRP A 1 71 ? -1.827 4.024 17.285 1.00 96.44 71 TRP A CA 1
ATOM 581 C C . TRP A 1 71 ? -1.411 5.078 18.314 1.00 96.44 71 TRP A C 1
ATOM 583 O O . TRP A 1 71 ? -0.463 5.828 18.078 1.00 96.44 71 TRP A O 1
ATOM 593 N N . GLY A 1 72 ? -2.105 5.139 19.452 1.00 92.88 72 GLY A N 1
ATOM 594 C CA . GLY A 1 72 ? -1.862 6.114 20.515 1.00 92.88 72 GLY A CA 1
ATOM 595 C C . GLY A 1 72 ? -0.771 5.742 21.523 1.00 92.88 72 GLY A C 1
ATOM 596 O O . GLY A 1 72 ? -0.434 6.588 22.350 1.00 92.88 72 GLY A O 1
ATOM 597 N N . GLU A 1 73 ? -0.211 4.529 21.471 1.00 93.31 73 GLU A N 1
ATOM 598 C CA . GLU A 1 73 ? 0.668 3.976 22.519 1.00 93.31 73 GLU A CA 1
ATOM 599 C C . GLU A 1 73 ? 1.883 4.866 22.854 1.00 93.31 73 GLU A C 1
ATOM 601 O O . GLU A 1 73 ? 2.258 5.014 24.016 1.00 93.31 73 GLU A O 1
ATOM 606 N N . ASP A 1 74 ? 2.478 5.514 21.851 1.00 92.88 74 ASP A N 1
ATOM 607 C CA . ASP A 1 74 ? 3.647 6.393 22.011 1.00 92.88 74 ASP A CA 1
ATOM 608 C C . ASP A 1 74 ? 3.289 7.877 22.261 1.00 92.88 74 ASP A C 1
ATOM 610 O O . ASP A 1 74 ? 4.175 8.734 22.303 1.00 92.88 74 ASP A O 1
ATOM 614 N N . GLY A 1 75 ? 1.998 8.203 22.396 1.00 92.25 75 GLY A N 1
ATOM 615 C CA . GLY A 1 75 ? 1.489 9.568 22.557 1.00 92.25 75 GLY A CA 1
ATOM 616 C C . GLY A 1 75 ? 1.547 10.442 21.296 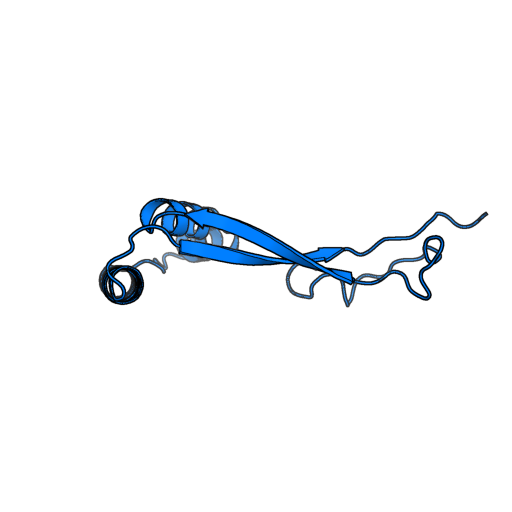1.00 92.25 75 GLY A C 1
ATOM 617 O O . GLY A 1 75 ? 1.161 11.612 21.350 1.00 92.25 75 GLY A O 1
ATOM 618 N N . ASN A 1 76 ? 2.003 9.912 20.159 1.00 92.88 76 ASN A N 1
ATOM 619 C CA . ASN A 1 76 ? 2.081 10.620 18.887 1.00 92.88 76 ASN A CA 1
ATOM 620 C C . ASN A 1 76 ? 0.960 10.177 17.934 1.00 92.88 76 ASN A C 1
ATOM 622 O O . ASN A 1 76 ? 0.965 9.065 17.405 1.00 92.88 76 ASN A O 1
ATOM 626 N N . SER A 1 77 ? 0.035 11.095 17.647 1.00 93.69 77 SER A N 1
ATOM 627 C CA . SER A 1 77 ? -1.100 10.859 16.749 1.00 93.69 77 SER A CA 1
ATOM 628 C C . SER A 1 77 ? -0.734 10.828 15.261 1.00 93.69 77 SER A C 1
ATOM 630 O O . SER A 1 77 ? -1.555 10.386 14.458 1.00 93.69 77 SER A O 1
ATOM 632 N N . GLN A 1 78 ? 0.473 11.264 14.881 1.00 97.44 78 GLN A N 1
ATOM 633 C CA . GLN A 1 78 ? 0.975 11.237 13.505 1.00 97.44 78 GLN A CA 1
ATOM 634 C C . GLN A 1 78 ? 1.970 10.093 13.307 1.00 97.44 78 GLN A C 1
ATOM 636 O O . GLN A 1 78 ? 3.013 10.045 13.961 1.00 97.44 78 GLN A O 1
ATOM 641 N N . LYS A 1 79 ? 1.704 9.207 12.346 1.00 96.62 79 LYS A N 1
ATOM 642 C CA . LYS A 1 79 ? 2.603 8.106 11.980 1.00 96.62 79 LYS A CA 1
ATOM 643 C C . LYS A 1 79 ? 3.098 8.255 10.554 1.00 96.62 79 LYS A C 1
ATOM 645 O O . LYS A 1 79 ? 2.374 8.703 9.668 1.00 96.62 79 LYS A O 1
ATOM 650 N N . VAL A 1 80 ? 4.336 7.821 10.326 1.00 97.31 80 VAL A N 1
ATOM 651 C CA . VAL A 1 80 ? 4.877 7.644 8.976 1.00 97.31 80 VAL A CA 1
ATOM 652 C C . VAL A 1 80 ? 4.475 6.256 8.488 1.00 97.31 80 VAL A C 1
ATOM 654 O O . VAL A 1 80 ? 5.131 5.266 8.811 1.00 97.31 80 VAL A O 1
ATOM 657 N N . VAL A 1 81 ? 3.397 6.190 7.712 1.00 96.50 81 VAL A N 1
ATOM 658 C CA . VAL A 1 81 ? 2.932 4.956 7.070 1.00 96.50 81 VAL A CA 1
ATOM 659 C C . VAL A 1 81 ? 3.787 4.705 5.830 1.00 96.50 81 VAL A C 1
ATOM 661 O O . VAL A 1 81 ? 3.960 5.601 5.000 1.00 96.50 81 VAL A O 1
ATOM 664 N N . ARG A 1 82 ? 4.358 3.503 5.721 1.00 96.62 82 ARG A N 1
ATOM 665 C CA . ARG A 1 82 ? 5.290 3.101 4.655 1.00 96.62 82 ARG A CA 1
ATOM 666 C C . ARG A 1 82 ? 4.636 2.058 3.758 1.00 96.62 82 ARG A C 1
ATOM 668 O O . ARG A 1 82 ? 4.048 1.098 4.244 1.00 96.62 82 ARG A O 1
ATOM 675 N N . PHE A 1 83 ? 4.769 2.244 2.452 1.00 94.00 83 PHE A N 1
ATOM 676 C CA . PHE A 1 83 ? 4.166 1.411 1.422 1.00 94.00 83 PHE A CA 1
ATOM 677 C C . PHE A 1 83 ? 5.263 0.874 0.497 1.00 94.00 83 PHE A C 1
ATOM 679 O O . PHE A 1 83 ? 5.862 1.650 -0.264 1.00 94.00 83 PHE A O 1
ATOM 686 N N . PRO A 1 84 ? 5.516 -0.445 0.513 1.00 94.56 84 PRO A N 1
ATOM 687 C CA . PRO A 1 84 ? 6.316 -1.091 -0.515 1.00 94.56 84 PRO A CA 1
ATOM 688 C C . PRO A 1 84 ? 5.695 -0.832 -1.889 1.00 94.56 84 PRO A C 1
ATOM 690 O O . PRO A 1 84 ? 4.495 -1.013 -2.096 1.00 94.56 84 PRO A O 1
ATOM 693 N N . THR A 1 85 ? 6.504 -0.362 -2.829 1.00 94.62 85 THR A N 1
ATOM 694 C CA . THR A 1 85 ? 6.086 -0.031 -4.191 1.00 94.62 85 THR A CA 1
ATOM 695 C C . THR A 1 85 ? 6.967 -0.779 -5.172 1.00 94.62 85 THR A C 1
ATOM 697 O O . THR A 1 85 ? 8.189 -0.741 -5.069 1.00 94.62 85 THR A O 1
ATOM 700 N N . TYR A 1 86 ? 6.351 -1.440 -6.148 1.00 95.38 86 TYR A N 1
ATOM 701 C CA . TYR A 1 86 ? 7.056 -2.306 -7.086 1.00 95.38 86 TYR A CA 1
ATOM 702 C C . TYR A 1 86 ? 6.943 -1.781 -8.512 1.00 95.38 86 TYR A C 1
ATOM 704 O O . TYR A 1 86 ? 5.844 -1.500 -8.992 1.00 95.38 86 TYR A O 1
ATOM 712 N N . LEU A 1 87 ? 8.079 -1.681 -9.200 1.00 95.00 87 LEU A N 1
ATOM 713 C CA . LEU A 1 87 ? 8.164 -1.206 -10.580 1.00 95.00 87 LEU A CA 1
ATOM 714 C C . LEU A 1 87 ? 8.719 -2.294 -11.499 1.00 95.00 87 LEU A C 1
ATOM 716 O O . LEU A 1 87 ? 9.868 -2.709 -11.359 1.00 95.00 87 LEU A O 1
ATOM 720 N N . ARG A 1 88 ? 7.925 -2.698 -12.492 1.00 96.06 88 ARG A N 1
ATOM 721 C CA . ARG A 1 88 ? 8.384 -3.455 -13.663 1.00 96.06 88 ARG A CA 1
ATOM 722 C C . ARG A 1 88 ? 8.646 -2.466 -14.800 1.00 96.06 88 ARG A C 1
ATOM 724 O O . ARG A 1 88 ? 7.728 -1.747 -15.184 1.00 96.06 88 ARG A O 1
ATOM 731 N N . ILE A 1 89 ? 9.868 -2.405 -15.323 1.00 96.69 89 ILE A N 1
ATOM 732 C CA . ILE A 1 89 ? 10.245 -1.442 -16.370 1.00 96.69 89 ILE A CA 1
A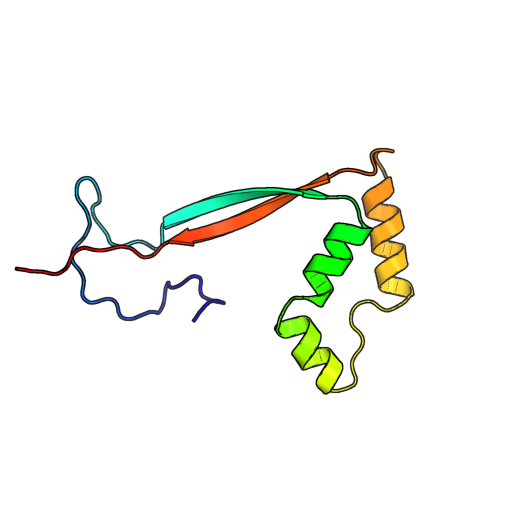TOM 733 C C . ILE A 1 89 ? 11.186 -2.079 -17.389 1.00 96.69 89 ILE A C 1
ATOM 735 O O . ILE A 1 89 ? 12.041 -2.887 -17.037 1.00 96.69 89 ILE A O 1
ATOM 739 N N . GLY A 1 90 ? 11.024 -1.714 -18.657 1.00 96.75 90 GLY A N 1
ATOM 740 C CA . GLY A 1 90 ? 11.871 -2.162 -19.754 1.00 96.75 90 GLY A CA 1
ATOM 741 C C . GLY A 1 90 ? 11.730 -1.244 -20.962 1.00 96.75 90 GLY A C 1
ATOM 742 O O . GLY A 1 90 ? 10.796 -0.443 -21.032 1.00 96.75 90 GLY A O 1
ATOM 743 N N . LYS A 1 91 ? 12.670 -1.353 -21.898 1.00 96.38 91 LYS A N 1
ATOM 744 C CA . LYS A 1 91 ? 12.646 -0.642 -23.182 1.00 96.38 91 LYS A CA 1
ATOM 745 C C . LYS A 1 91 ? 12.094 -1.552 -24.283 1.00 96.38 91 LYS A C 1
ATOM 747 O O . LYS A 1 91 ? 12.243 -2.775 -24.227 1.00 96.38 91 LYS A O 1
ATOM 752 N N . VAL A 1 92 ? 11.455 -0.951 -25.283 1.00 94.06 92 VAL A N 1
ATOM 753 C CA . VAL A 1 92 ? 11.054 -1.662 -26.506 1.00 94.06 92 VAL A CA 1
ATOM 754 C C . VAL A 1 92 ? 12.326 -2.118 -27.225 1.00 94.06 92 VAL A C 1
ATOM 756 O O . VAL A 1 92 ? 13.268 -1.333 -27.338 1.00 94.06 92 VAL A O 1
ATOM 759 N N . GLY A 1 93 ? 12.374 -3.386 -27.639 1.00 81.25 93 GLY A N 1
ATOM 760 C CA . GLY A 1 93 ? 13.470 -3.898 -28.466 1.00 81.25 93 GLY A CA 1
ATOM 761 C C . GLY A 1 93 ? 13.503 -3.191 -29.824 1.00 81.25 93 GLY A C 1
ATOM 762 O O . GLY A 1 93 ? 12.466 -2.716 -30.289 1.00 81.25 93 GLY A O 1
ATOM 763 N N . ASN A 1 94 ? 14.687 -3.093 -30.430 1.00 67.12 94 ASN A N 1
ATOM 764 C CA . ASN A 1 94 ? 14.829 -2.567 -31.793 1.00 67.12 94 ASN A CA 1
ATOM 765 C C . ASN A 1 94 ? 14.219 -3.508 -32.836 1.00 67.12 94 ASN A C 1
ATOM 767 O O . ASN A 1 94 ? 14.375 -4.740 -32.676 1.00 67.12 94 ASN A O 1
#